Protein AF-A0A8T3V1E4-F1 (afdb_monomer)

Foldseek 3Di:
DDDDPLVQEPAPDSLLLLEEEEEEFECWFAPDDPDHRHRRQVVRQVVSVVCCRHHVHHYLYYQHADADDPVDDGGDHDDPVVSVVSVVVSVVVCCVPRVHDYYDYD

Solvent-accessible surface area (backbone atoms only — not comparable to full-atom values): 5844 Å² total; per-residue (Å²): 132,85,84,78,70,84,71,64,47,67,56,86,50,81,70,33,52,29,28,33,27,29,11,57,25,38,57,46,31,65,61,61,99,85,45,60,40,34,47,47,29,50,50,19,36,50,54,26,47,52,53,16,52,55,43,36,28,38,64,71,53,66,47,71,68,28,65,66,59,91,94,55,88,54,58,73,59,47,56,66,67,58,37,51,50,53,52,52,53,50,51,51,48,43,33,74,76,60,58,39,82,46,74,47,81,60

Secondary structure (DSSP, 8-state):
-----TT-S--S-GGGGGEEEEEE--SSB--GGGS-TTHHHHHHHHHHHHHHHHH-PEEEEEE------TT--SB----HHHHHHHHHHHHHHHHHHH--SEEEE-

Mean predicted aligned error: 4.63 Å

Sequence (106 aa):
MAELRYRAGNVKDPGVHKIGIIALGSHLENHGPALPIDTDAKIGAHIAFQASLETGAKFLGIIFPAYELDEIDHGVHVSLDELKENVINTLNSAKKYLNIEKVVIV

pLDDT: mean 91.91, std 10.44, range [52.38, 98.56]

Nearest PDB structures (foldseek):
  4xwo-assembly2_H  TM=3.822E-01  e=6.259E+00  Saccharomyces cerevisiae S288C
  4xtr-assembly1_A  TM=3.625E-01  e=6.259E+00  Saccharomyces cerevisiae S288C
  4xwo-assembly1_A  TM=3.260E-01  e=5.860E+00  Saccharomyces cerevisiae S288C
  4xwo-assembly2_G  TM=3.250E-01  e=7.625E+00  Saccharomyces cerevisiae S288C

Structure (mmCIF, N/CA/C/O backbone):
data_AF-A0A8T3V1E4-F1
#
_entry.id   AF-A0A8T3V1E4-F1
#
loop_
_atom_site.group_PDB
_atom_site.id
_atom_site.type_symbol
_atom_site.label_atom_id
_atom_site.label_alt_id
_atom_site.label_comp_id
_atom_site.label_asym_id
_atom_site.label_entity_id
_atom_site.label_seq_id
_atom_site.pdbx_PDB_ins_code
_atom_site.Cartn_x
_atom_site.Cartn_y
_atom_site.Cartn_z
_atom_site.occupancy
_atom_site.B_iso_or_equiv
_atom_site.auth_seq_id
_atom_site.auth_comp_id
_atom_site.auth_asym_id
_atom_site.auth_atom_id
_atom_site.pdbx_PDB_model_num
ATOM 1 N N . MET A 1 1 ? -19.070 18.899 17.220 1.00 52.38 1 MET A N 1
ATOM 2 C CA . MET A 1 1 ? -18.281 17.838 16.553 1.00 52.38 1 MET A CA 1
ATOM 3 C C . MET A 1 1 ? -19.195 17.119 15.581 1.00 52.38 1 MET A C 1
ATOM 5 O O . MET A 1 1 ? -20.336 16.876 15.950 1.00 52.38 1 MET A O 1
ATOM 9 N N . ALA A 1 2 ? -18.742 16.835 14.359 1.00 54.28 2 ALA A N 1
ATOM 10 C CA . ALA A 1 2 ? -19.518 16.023 13.424 1.00 54.28 2 ALA A CA 1
ATOM 11 C C . ALA A 1 2 ? -19.542 14.563 13.907 1.00 54.28 2 ALA A C 1
ATOM 13 O O . ALA A 1 2 ? -18.502 14.026 14.289 1.00 54.28 2 ALA A O 1
ATOM 14 N N . GLU A 1 3 ? -20.716 13.936 13.910 1.00 63.19 3 GLU A N 1
ATOM 15 C CA . GLU A 1 3 ? -20.854 12.509 14.196 1.00 63.19 3 GLU A CA 1
ATOM 16 C C . GLU A 1 3 ? -20.381 11.718 12.970 1.00 63.19 3 GLU A C 1
ATOM 18 O O . GLU A 1 3 ? -20.968 11.797 11.887 1.00 63.19 3 GLU A O 1
ATOM 23 N N . LEU A 1 4 ? -19.265 11.003 13.112 1.00 63.72 4 LEU A N 1
ATOM 24 C CA . LEU A 1 4 ? -18.716 10.197 12.029 1.00 63.72 4 LEU A CA 1
ATOM 25 C C . LEU A 1 4 ? -19.630 8.992 11.783 1.00 63.72 4 LEU A C 1
ATOM 27 O O . LEU A 1 4 ? -19.950 8.231 12.696 1.00 63.72 4 LEU A O 1
ATOM 31 N N . ARG A 1 5 ? -20.038 8.791 10.526 1.00 62.84 5 ARG A N 1
ATOM 32 C CA . ARG A 1 5 ? -20.848 7.638 10.115 1.00 62.84 5 ARG A CA 1
ATOM 33 C C . ARG A 1 5 ? -19.978 6.387 10.010 1.00 62.84 5 ARG A C 1
ATOM 35 O O . ARG A 1 5 ? -19.726 5.897 8.917 1.00 62.84 5 ARG A O 1
ATOM 42 N N . TYR A 1 6 ? -19.563 5.837 11.149 1.00 62.81 6 TYR A N 1
ATOM 43 C CA . TYR A 1 6 ? -18.794 4.584 11.209 1.00 62.81 6 TYR A CA 1
ATOM 44 C C . TYR A 1 6 ? -19.516 3.394 10.551 1.00 62.81 6 TYR A C 1
ATOM 46 O O . TYR A 1 6 ? -18.889 2.414 10.181 1.00 62.81 6 TYR A O 1
ATOM 54 N N . ARG A 1 7 ? -20.838 3.489 10.362 1.00 63.81 7 ARG A N 1
ATOM 55 C CA . ARG A 1 7 ? -21.663 2.469 9.698 1.00 63.81 7 ARG A CA 1
ATOM 56 C C . ARG A 1 7 ? -21.845 2.688 8.192 1.00 63.81 7 ARG A C 1
ATOM 58 O O . ARG A 1 7 ? -22.689 2.035 7.590 1.00 63.81 7 ARG A O 1
ATOM 65 N N . ALA A 1 8 ? -21.142 3.642 7.582 1.00 62.78 8 ALA A N 1
ATOM 66 C CA . ALA A 1 8 ? -21.142 3.769 6.129 1.00 62.78 8 ALA A CA 1
ATOM 67 C C . ALA A 1 8 ? -20.337 2.598 5.533 1.00 62.78 8 ALA A C 1
ATOM 69 O O . ALA A 1 8 ? -19.132 2.514 5.747 1.00 62.78 8 ALA A O 1
ATOM 70 N N . GLY A 1 9 ? -21.018 1.683 4.839 1.00 61.59 9 GLY A N 1
ATOM 71 C CA . GLY A 1 9 ? -20.447 0.438 4.309 1.00 61.59 9 GLY A CA 1
ATOM 72 C C . GLY A 1 9 ? -21.156 -0.805 4.857 1.00 61.59 9 GLY A C 1
ATOM 73 O O . GLY A 1 9 ? -21.898 -0.727 5.836 1.00 61.59 9 GLY A O 1
ATOM 74 N N . ASN A 1 10 ? -20.945 -1.966 4.234 1.00 72.88 10 ASN A N 1
ATOM 75 C CA . ASN A 1 10 ? -21.538 -3.242 4.662 1.00 72.88 10 ASN A CA 1
ATOM 76 C C . ASN A 1 10 ? -20.762 -3.854 5.849 1.00 72.88 10 ASN A C 1
ATOM 78 O O . ASN A 1 10 ? -20.293 -4.992 5.796 1.00 72.88 10 ASN A O 1
ATOM 82 N N . VAL A 1 11 ? -20.570 -3.062 6.910 1.00 83.06 11 VAL A N 1
ATOM 83 C CA . VAL A 1 11 ? -19.737 -3.418 8.067 1.00 83.06 11 VAL A CA 1
ATOM 84 C C . VAL A 1 11 ? -20.393 -4.552 8.853 1.00 83.06 11 VAL A C 1
ATOM 86 O O . VAL A 1 11 ? -21.364 -4.340 9.579 1.00 83.06 11 VAL A O 1
ATOM 89 N N . LYS A 1 12 ? -19.837 -5.763 8.725 1.00 83.31 12 LYS A N 1
ATOM 90 C CA . LYS A 1 12 ? -20.279 -6.956 9.470 1.00 83.31 12 LYS A CA 1
ATOM 91 C C . LYS A 1 12 ? -19.729 -7.001 10.899 1.00 83.31 12 LYS A C 1
ATOM 93 O O . LYS A 1 12 ? -20.413 -7.484 11.795 1.00 83.31 12 LYS A O 1
ATOM 98 N N . ASP A 1 13 ? -18.514 -6.491 11.105 1.00 87.94 13 ASP A N 1
ATOM 99 C CA . ASP A 1 13 ? -17.817 -6.450 12.396 1.00 87.94 13 ASP A CA 1
ATOM 100 C C . ASP A 1 13 ? -17.153 -5.069 12.585 1.00 87.94 13 ASP A C 1
ATOM 102 O O . ASP A 1 13 ? -16.282 -4.711 11.789 1.00 87.94 13 ASP A O 1
ATOM 106 N N . PRO A 1 14 ? -17.507 -4.288 13.627 1.00 87.69 14 PRO A N 1
ATOM 107 C CA . PRO A 1 14 ? -16.881 -2.992 13.917 1.00 87.69 14 PRO A CA 1
ATOM 108 C C . PRO A 1 14 ? -15.357 -3.046 14.122 1.00 87.69 14 PRO A C 1
ATOM 110 O O . PRO A 1 14 ? -14.673 -2.035 13.942 1.00 87.69 14 PRO A O 1
ATOM 113 N N . GLY A 1 15 ? -14.806 -4.211 14.479 1.00 91.50 15 GLY A N 1
ATOM 114 C CA . GLY A 1 15 ? -13.369 -4.452 14.584 1.00 91.50 15 GLY A CA 1
ATOM 115 C C . GLY A 1 15 ? -12.616 -4.216 13.273 1.00 91.50 15 GLY A C 1
ATOM 116 O O . GLY A 1 15 ? -11.425 -3.904 13.308 1.00 91.50 15 GLY A O 1
ATOM 117 N N . VAL A 1 16 ? -13.305 -4.251 12.125 1.00 92.44 16 VAL A N 1
ATOM 118 C CA . VAL A 1 16 ? -12.729 -3.949 10.805 1.00 92.44 16 VAL A CA 1
ATOM 119 C C . VAL A 1 16 ? -12.110 -2.552 10.738 1.00 92.44 16 VAL A C 1
ATOM 121 O O . VAL A 1 16 ? -11.131 -2.333 10.032 1.00 92.44 16 VAL A O 1
ATOM 124 N N . HIS A 1 17 ? -12.597 -1.602 11.539 1.00 91.56 17 HIS A N 1
ATOM 125 C CA . HIS A 1 17 ? -12.050 -0.249 11.565 1.00 91.56 17 HIS A CA 1
ATOM 126 C C . HIS A 1 17 ? -10.635 -0.169 12.149 1.00 91.56 17 HIS A C 1
ATOM 128 O O . HIS A 1 17 ? -9.996 0.871 11.992 1.00 91.56 17 HIS A O 1
ATOM 134 N N . LYS A 1 18 ? -10.146 -1.228 12.804 1.00 95.56 18 LYS A N 1
ATOM 135 C CA . LYS A 1 18 ? -8.757 -1.365 13.266 1.00 95.56 18 LYS A CA 1
ATOM 136 C C . LYS A 1 18 ? -7.838 -1.954 12.189 1.00 95.56 18 LYS A C 1
ATOM 138 O O . LYS A 1 18 ? -6.646 -2.122 12.435 1.00 95.56 18 LYS A O 1
ATOM 143 N N . ILE A 1 19 ? -8.374 -2.286 11.016 1.00 96.81 19 ILE A N 1
ATOM 144 C CA . ILE A 1 19 ? -7.630 -2.833 9.884 1.00 96.81 19 ILE A CA 1
ATOM 145 C C . ILE A 1 19 ? -7.409 -1.720 8.860 1.00 96.81 19 ILE A C 1
ATOM 147 O O . ILE A 1 19 ? -8.346 -1.008 8.490 1.00 96.81 19 ILE A O 1
ATOM 151 N N . GLY A 1 20 ? -6.166 -1.572 8.411 1.00 97.56 20 GLY A N 1
ATOM 152 C CA . GLY A 1 20 ? -5.811 -0.758 7.254 1.00 97.56 20 GLY A CA 1
ATOM 153 C C . GLY A 1 20 ? -5.576 -1.613 6.009 1.00 97.56 20 GLY A C 1
ATOM 154 O O . GLY A 1 20 ? -5.093 -2.737 6.117 1.00 97.56 20 GLY A O 1
ATOM 155 N N . ILE A 1 21 ? -5.893 -1.078 4.836 1.00 98.25 21 ILE A N 1
ATOM 156 C CA . ILE A 1 21 ? -5.565 -1.665 3.534 1.00 98.25 21 ILE A CA 1
ATOM 157 C C . ILE A 1 21 ? -4.731 -0.643 2.767 1.00 98.25 21 ILE A C 1
ATOM 159 O O . ILE A 1 21 ? -5.148 0.509 2.631 1.00 98.25 21 ILE A O 1
ATOM 163 N N . ILE A 1 22 ? -3.557 -1.050 2.296 1.00 98.56 22 ILE A N 1
ATOM 164 C CA . ILE A 1 22 ? -2.640 -0.209 1.525 1.00 98.56 22 ILE A CA 1
ATOM 165 C C . ILE A 1 22 ? -2.244 -0.932 0.244 1.00 98.56 22 ILE A C 1
ATOM 167 O O . ILE A 1 22 ? -2.025 -2.139 0.275 1.00 98.56 22 ILE A O 1
ATOM 171 N N . ALA A 1 23 ? -2.166 -0.200 -0.861 1.00 98.50 23 ALA A N 1
ATOM 172 C CA . ALA A 1 23 ? -1.693 -0.749 -2.125 1.00 98.50 23 ALA A CA 1
ATOM 173 C C . ALA A 1 23 ? -0.171 -0.616 -2.252 1.00 98.50 23 ALA A C 1
ATOM 175 O O . ALA A 1 23 ? 0.391 0.425 -1.894 1.00 98.50 23 ALA A O 1
ATOM 176 N N . LEU A 1 24 ? 0.471 -1.640 -2.802 1.00 97.88 24 LEU A N 1
ATOM 177 C CA . LEU A 1 24 ? 1.878 -1.657 -3.174 1.00 97.88 24 LEU A CA 1
ATOM 178 C C . LEU A 1 24 ? 2.014 -2.258 -4.577 1.00 97.88 24 LEU A C 1
ATOM 180 O O . LEU A 1 24 ? 1.723 -3.426 -4.794 1.00 97.88 24 LEU A O 1
ATOM 184 N N . GLY A 1 25 ? 2.492 -1.456 -5.522 1.00 95.94 25 GLY A N 1
ATOM 185 C CA . GLY A 1 25 ? 2.749 -1.886 -6.893 1.00 95.94 25 GLY A CA 1
ATOM 186 C C . GLY A 1 25 ? 3.646 -0.882 -7.604 1.00 95.94 25 GLY A C 1
ATOM 187 O O . GLY A 1 25 ? 3.755 0.266 -7.160 1.00 95.94 25 GLY A O 1
ATOM 188 N N . SER A 1 26 ? 4.299 -1.304 -8.687 1.00 96.00 26 SER A N 1
ATOM 189 C CA . SER A 1 26 ? 5.173 -0.416 -9.449 1.00 96.00 26 SER A CA 1
ATOM 190 C C . SER A 1 26 ? 4.380 0.638 -10.228 1.00 96.00 26 SER A C 1
ATOM 192 O O . SER A 1 26 ? 3.314 0.374 -10.792 1.00 96.00 26 SER A O 1
ATOM 194 N N . HIS A 1 27 ? 4.895 1.870 -10.230 1.00 96.56 27 HIS A N 1
ATOM 195 C CA . HIS A 1 27 ? 4.339 2.997 -10.994 1.00 96.56 27 HIS A CA 1
ATOM 196 C C . HIS A 1 27 ? 5.074 3.219 -12.319 1.00 96.56 27 HIS A C 1
ATOM 198 O O . HIS A 1 27 ? 4.597 3.979 -13.160 1.00 96.56 27 HIS A O 1
ATOM 204 N N . LEU A 1 28 ? 6.264 2.631 -12.467 1.00 95.44 28 LEU A N 1
ATOM 205 C CA . LEU A 1 28 ? 7.207 2.912 -13.546 1.00 95.44 28 LEU A CA 1
ATOM 206 C C . LEU A 1 28 ? 7.828 1.612 -14.067 1.00 95.44 28 LEU A C 1
ATOM 208 O O . LEU A 1 28 ? 9.046 1.516 -14.175 1.00 95.44 28 LEU A O 1
ATOM 212 N N . GLU A 1 29 ? 6.999 0.624 -14.386 1.00 93.81 29 GLU A N 1
ATOM 213 C CA . GLU A 1 29 ? 7.418 -0.681 -14.903 1.00 93.81 29 GLU A CA 1
ATOM 214 C C . GLU A 1 29 ? 6.860 -0.907 -16.308 1.00 93.81 29 GLU A C 1
ATOM 216 O O . GLU A 1 29 ? 5.738 -0.540 -16.627 1.00 93.81 29 GLU A O 1
ATOM 221 N N . ASN A 1 30 ? 7.654 -1.487 -17.195 1.00 93.31 30 ASN A N 1
ATOM 222 C CA . ASN A 1 30 ? 7.252 -1.769 -18.558 1.00 93.31 30 ASN A CA 1
ATOM 223 C C . ASN A 1 30 ? 6.463 -3.083 -18.637 1.00 93.31 30 ASN A C 1
ATOM 225 O O . ASN A 1 30 ? 7.036 -4.168 -18.611 1.00 93.31 30 ASN A O 1
ATOM 229 N N . HIS A 1 31 ? 5.155 -2.983 -18.865 1.00 93.94 31 HIS A N 1
ATOM 230 C CA . HIS A 1 31 ? 4.261 -4.131 -19.074 1.00 93.94 31 HIS A CA 1
ATOM 231 C C . HIS A 1 31 ? 4.090 -4.515 -20.557 1.00 93.94 31 HIS A C 1
ATOM 233 O O . HIS A 1 31 ? 3.073 -5.083 -20.971 1.00 93.94 31 HIS A O 1
ATOM 239 N N . GLY A 1 32 ? 5.085 -4.200 -21.387 1.00 92.31 32 GLY A N 1
ATOM 240 C CA . GLY A 1 32 ? 5.084 -4.488 -22.815 1.00 92.31 32 GLY A CA 1
ATOM 241 C C . GLY A 1 32 ? 4.179 -3.548 -23.625 1.00 92.31 32 GLY A C 1
ATOM 242 O O . GLY A 1 32 ? 3.813 -2.464 -23.180 1.00 92.31 32 GLY A O 1
ATOM 243 N N . PRO A 1 33 ? 3.803 -3.927 -24.859 1.00 92.44 33 PRO A N 1
ATOM 244 C CA . PRO A 1 33 ? 3.193 -2.996 -25.813 1.00 92.44 33 PRO A CA 1
ATOM 245 C C . PRO A 1 33 ? 1.723 -2.657 -25.528 1.00 92.44 33 PRO A C 1
ATOM 247 O O . PRO A 1 33 ? 1.163 -1.789 -26.193 1.00 92.44 33 PRO A O 1
ATOM 250 N N . ALA A 1 34 ? 1.071 -3.377 -24.613 1.00 94.62 34 ALA A N 1
ATOM 251 C CA . ALA A 1 34 ? -0.382 -3.340 -24.453 1.00 94.62 34 ALA A CA 1
ATOM 252 C C . ALA A 1 34 ? -0.853 -2.656 -23.164 1.00 94.62 34 ALA A C 1
ATOM 254 O O . ALA A 1 34 ? -2.025 -2.288 -23.075 1.00 94.62 34 ALA A O 1
ATOM 255 N N . LEU A 1 35 ? 0.025 -2.507 -22.169 1.00 96.69 35 LEU A N 1
ATOM 256 C CA . LEU A 1 35 ? -0.348 -2.094 -20.821 1.00 96.69 35 LEU A CA 1
ATOM 257 C C . LEU A 1 35 ? 0.410 -0.822 -20.393 1.00 96.69 35 LEU A C 1
ATOM 259 O O . LEU A 1 35 ? 1.575 -0.659 -20.753 1.00 96.69 35 LEU A O 1
ATOM 263 N N . PRO A 1 36 ? -0.241 0.107 -19.663 1.00 96.00 36 PRO A N 1
ATOM 264 C CA . PRO A 1 36 ? 0.416 1.296 -19.116 1.00 96.00 36 PRO A CA 1
ATOM 265 C C . PRO A 1 36 ? 1.511 0.960 -18.100 1.00 96.00 36 PRO A C 1
ATOM 267 O O . PRO A 1 36 ? 1.430 -0.061 -17.428 1.00 96.00 36 PRO A O 1
ATOM 270 N N . ILE A 1 37 ? 2.464 1.875 -17.909 1.00 95.88 37 ILE A N 1
ATOM 271 C CA . ILE A 1 37 ? 3.624 1.654 -17.026 1.00 95.88 37 ILE A CA 1
ATOM 272 C C . ILE A 1 37 ? 3.308 1.583 -15.522 1.00 95.88 37 ILE A C 1
ATOM 274 O O . ILE A 1 37 ? 4.127 1.181 -14.704 1.00 95.88 37 ILE A O 1
ATOM 278 N N . ASP A 1 38 ? 2.117 2.028 -15.146 1.00 96.62 38 ASP A N 1
ATOM 279 C CA . ASP A 1 38 ? 1.618 2.091 -13.776 1.00 96.62 38 ASP A CA 1
ATOM 280 C C . ASP A 1 38 ? 0.527 1.038 -13.532 1.00 96.62 38 ASP A C 1
ATOM 282 O O . ASP A 1 38 ? -0.346 1.221 -12.679 1.00 96.62 38 ASP A O 1
ATOM 286 N N . THR A 1 39 ? 0.529 -0.045 -14.322 1.00 97.38 39 THR A N 1
ATOM 287 C CA . THR A 1 39 ? -0.488 -1.105 -14.256 1.00 97.38 39 THR A CA 1
ATOM 288 C C . THR A 1 39 ? -0.561 -1.721 -12.863 1.00 97.38 39 THR A C 1
ATOM 290 O O . THR A 1 39 ? -1.653 -1.796 -12.295 1.00 97.38 39 THR A O 1
ATOM 293 N N . ASP A 1 40 ? 0.581 -2.082 -12.284 1.00 96.44 40 ASP A N 1
ATOM 294 C CA . ASP A 1 40 ? 0.675 -2.682 -10.953 1.00 96.44 40 ASP A CA 1
ATOM 295 C C . ASP A 1 40 ? 0.077 -1.773 -9.879 1.00 96.44 40 ASP A C 1
ATOM 297 O O . ASP A 1 40 ? -0.834 -2.170 -9.145 1.00 96.44 40 ASP A O 1
ATOM 301 N N . ALA A 1 41 ? 0.514 -0.512 -9.842 1.00 97.38 41 ALA A N 1
ATOM 302 C CA . ALA A 1 41 ? -0.019 0.477 -8.916 1.00 97.38 41 ALA A CA 1
ATOM 303 C C . ALA A 1 41 ? -1.527 0.708 -9.101 1.00 97.38 41 ALA A C 1
ATOM 305 O O . ALA A 1 41 ? -2.263 0.800 -8.115 1.00 97.38 41 ALA A O 1
ATOM 306 N N . LYS A 1 42 ? -2.020 0.779 -10.345 1.00 97.69 42 LYS A N 1
ATOM 307 C CA . LYS A 1 42 ? -3.449 0.981 -10.644 1.00 97.69 42 LYS A CA 1
ATOM 308 C C . LYS A 1 42 ? -4.308 -0.184 -10.178 1.00 97.69 42 LYS A C 1
ATOM 310 O O . LYS A 1 42 ? -5.353 0.044 -9.563 1.00 97.69 42 LYS A O 1
ATOM 315 N N . ILE A 1 43 ? -3.892 -1.414 -10.473 1.00 98.12 43 ILE A N 1
ATOM 316 C CA . ILE A 1 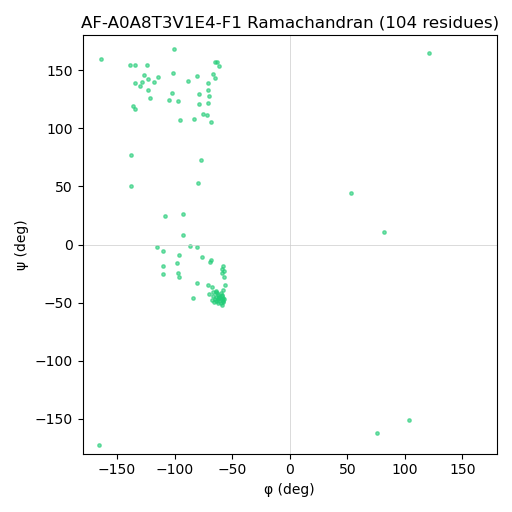43 ? -4.630 -2.618 -10.088 1.00 98.12 43 ILE A CA 1
ATOM 317 C C . ILE A 1 43 ? -4.630 -2.753 -8.563 1.00 98.12 43 ILE A C 1
ATOM 319 O O . ILE A 1 43 ? -5.707 -2.880 -7.973 1.00 98.12 43 ILE A O 1
ATOM 323 N N . GLY A 1 44 ? -3.461 -2.635 -7.923 1.00 98.00 44 GLY A N 1
ATOM 324 C CA . GLY A 1 44 ? -3.335 -2.691 -6.465 1.00 98.00 44 GLY A CA 1
ATOM 325 C C . GLY A 1 44 ? -4.193 -1.629 -5.775 1.00 98.00 44 GLY A C 1
ATOM 326 O O . GLY A 1 44 ? -4.979 -1.939 -4.878 1.00 98.00 44 GLY A O 1
ATOM 327 N N . ALA A 1 45 ? -4.140 -0.380 -6.251 1.00 98.25 45 ALA A N 1
ATOM 328 C CA . ALA A 1 45 ? -4.946 0.718 -5.720 1.00 98.25 45 ALA A CA 1
ATOM 329 C C . ALA A 1 45 ? -6.450 0.482 -5.880 1.00 98.25 45 ALA A C 1
ATOM 331 O O . ALA A 1 45 ? -7.216 0.733 -4.946 1.00 98.25 45 ALA A O 1
ATOM 332 N N . HIS A 1 46 ? -6.883 -0.007 -7.045 1.00 98.38 46 HIS A N 1
ATOM 333 C CA . HIS A 1 46 ? -8.290 -0.293 -7.298 1.00 98.38 46 HIS A CA 1
ATOM 334 C C . HIS A 1 46 ? -8.814 -1.376 -6.350 1.00 98.38 46 HIS A C 1
ATOM 336 O O . HIS A 1 46 ? -9.823 -1.156 -5.677 1.00 98.38 46 HIS A O 1
ATOM 342 N N . ILE A 1 47 ? -8.110 -2.508 -6.250 1.00 98.38 47 ILE A N 1
ATOM 343 C CA . ILE A 1 47 ? -8.501 -3.627 -5.384 1.00 98.38 47 ILE A CA 1
ATOM 344 C C . ILE A 1 47 ? -8.503 -3.189 -3.917 1.00 98.38 47 ILE A C 1
ATOM 346 O O . ILE A 1 47 ? -9.488 -3.416 -3.214 1.00 98.38 47 ILE A O 1
ATOM 350 N N . ALA A 1 48 ? -7.449 -2.506 -3.461 1.00 98.19 48 ALA A N 1
ATOM 351 C CA . ALA A 1 48 ? -7.352 -2.011 -2.092 1.00 98.19 48 ALA A CA 1
ATOM 352 C C . ALA A 1 48 ? -8.503 -1.056 -1.742 1.00 98.19 48 ALA A C 1
ATOM 354 O O . ALA A 1 48 ? -9.108 -1.162 -0.670 1.00 98.19 48 ALA A O 1
ATOM 355 N N . PHE A 1 49 ? -8.842 -0.145 -2.657 1.00 97.00 49 PHE A N 1
ATOM 35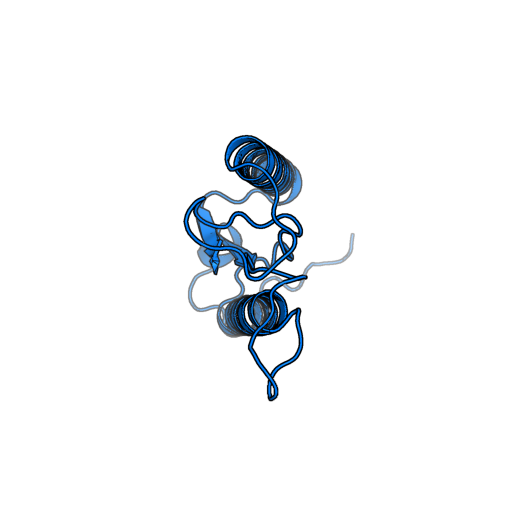6 C CA . PHE A 1 49 ? -9.935 0.794 -2.455 1.00 97.00 49 PHE A CA 1
ATOM 357 C C . PHE A 1 49 ? -11.298 0.092 -2.432 1.00 97.00 49 PHE A C 1
ATOM 359 O O . PHE A 1 49 ? -12.066 0.312 -1.494 1.00 97.00 49 PHE A O 1
ATOM 366 N N . GLN A 1 50 ? -11.595 -0.796 -3.387 1.00 96.31 50 GLN A N 1
ATOM 367 C CA . GLN A 1 50 ? -12.859 -1.546 -3.386 1.00 96.31 50 GLN A CA 1
ATOM 368 C C . GLN A 1 50 ? -13.002 -2.420 -2.134 1.00 96.31 50 GLN A C 1
ATOM 370 O O . GLN A 1 50 ? -14.027 -2.351 -1.456 1.00 96.31 50 GLN A O 1
ATOM 375 N N . ALA A 1 51 ? -11.949 -3.142 -1.744 1.00 94.50 51 ALA A N 1
ATOM 376 C CA . ALA A 1 51 ? -11.951 -3.939 -0.521 1.00 94.50 51 ALA A CA 1
ATOM 377 C C . ALA A 1 51 ? -12.232 -3.078 0.721 1.00 94.50 51 ALA A C 1
ATOM 379 O O . ALA A 1 51 ? -12.981 -3.488 1.611 1.00 94.50 51 ALA A O 1
ATOM 380 N N . SER A 1 52 ? -11.686 -1.859 0.781 1.00 93.94 52 SER A N 1
ATOM 381 C CA . SER A 1 52 ? -11.953 -0.931 1.886 1.00 93.94 52 SER A CA 1
ATOM 382 C C . SER A 1 52 ? -13.424 -0.500 1.951 1.00 93.94 52 SER A C 1
ATOM 384 O O . SER A 1 52 ? -14.004 -0.465 3.036 1.00 93.94 52 SER A O 1
ATOM 386 N N . LEU A 1 53 ? -14.056 -0.251 0.798 1.00 91.31 53 LEU A N 1
ATOM 387 C CA . LEU A 1 53 ? -15.459 0.156 0.702 1.00 91.31 53 LEU A CA 1
ATOM 388 C C . LEU A 1 53 ? -16.415 -0.980 1.075 1.00 91.31 53 LEU A C 1
ATOM 390 O O . LEU A 1 53 ? -17.389 -0.763 1.797 1.00 91.31 53 LEU A O 1
ATOM 394 N N . GLU A 1 54 ? -16.133 -2.192 0.602 1.00 90.81 54 GLU A N 1
ATOM 395 C CA . GLU A 1 54 ? -16.972 -3.362 0.859 1.00 90.81 54 GLU A CA 1
ATOM 396 C C . GLU A 1 54 ? -16.896 -3.832 2.314 1.00 90.81 54 GLU A C 1
ATOM 398 O O . GLU A 1 54 ? -17.898 -4.288 2.871 1.00 90.81 54 GLU A O 1
ATOM 403 N N . THR A 1 55 ? -15.724 -3.709 2.944 1.00 90.44 55 THR A N 1
ATOM 404 C CA . THR A 1 55 ? -15.488 -4.215 4.305 1.00 90.44 55 THR A CA 1
ATOM 405 C C . THR A 1 55 ? -15.648 -3.155 5.393 1.00 90.44 55 THR A C 1
ATOM 407 O O . THR A 1 55 ? -15.984 -3.496 6.525 1.00 90.44 55 THR A O 1
ATOM 410 N N . GLY A 1 56 ? -15.410 -1.878 5.081 1.00 90.25 56 GLY A N 1
ATOM 411 C CA . GLY A 1 56 ? -15.280 -0.792 6.058 1.00 90.25 56 GLY A CA 1
ATOM 412 C C . GLY A 1 56 ? -13.895 -0.684 6.712 1.00 90.25 56 GLY A C 1
ATOM 413 O O . GLY A 1 56 ? -13.733 0.053 7.696 1.00 90.25 56 GLY A O 1
ATOM 414 N N . ALA A 1 57 ? -12.897 -1.413 6.197 1.00 94.00 57 ALA A N 1
ATOM 415 C CA . ALA A 1 57 ? -11.495 -1.227 6.564 1.00 94.00 57 ALA A CA 1
ATOM 416 C C . ALA A 1 57 ? -10.990 0.153 6.112 1.00 94.00 57 ALA A C 1
ATOM 418 O O . ALA A 1 57 ? -11.531 0.768 5.193 1.00 94.00 57 ALA A O 1
ATOM 419 N N . LYS A 1 58 ? -9.939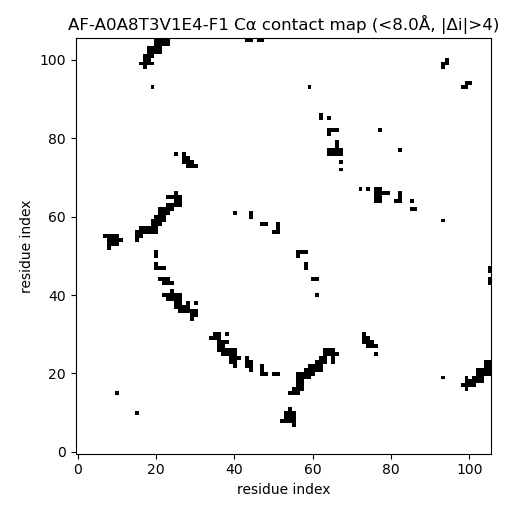 0.670 6.754 1.00 94.12 58 LYS A N 1
ATOM 420 C CA . LYS A 1 58 ? -9.392 1.986 6.401 1.00 94.12 58 LYS A CA 1
ATOM 421 C C . LYS A 1 58 ? -8.520 1.879 5.158 1.00 94.12 58 LYS A C 1
ATOM 423 O O . LYS A 1 58 ? -7.506 1.191 5.192 1.00 94.12 58 LYS A O 1
ATOM 428 N N . PHE A 1 59 ? -8.857 2.607 4.100 1.00 96.44 59 PHE A N 1
ATOM 429 C CA . PHE A 1 59 ? -7.930 2.795 2.989 1.00 96.44 59 PHE A CA 1
ATOM 430 C C . PHE A 1 59 ? -6.779 3.707 3.428 1.00 96.44 59 PHE A C 1
ATOM 432 O O . PHE A 1 59 ? -7.013 4.828 3.881 1.00 96.44 59 PHE A O 1
ATOM 439 N N . LEU A 1 60 ? -5.549 3.208 3.335 1.00 97.88 60 LEU A N 1
ATOM 440 C CA . LEU A 1 60 ? -4.343 3.922 3.759 1.00 97.88 60 LEU A CA 1
ATOM 441 C C . LEU A 1 60 ? -3.634 4.638 2.603 1.00 97.88 60 LEU A C 1
ATOM 443 O O . LEU A 1 60 ? -2.719 5.417 2.854 1.00 97.88 60 LEU A O 1
ATOM 447 N N . GLY A 1 61 ? -4.054 4.397 1.358 1.00 97.19 61 GLY A N 1
ATOM 448 C CA . GLY A 1 61 ? -3.431 4.956 0.163 1.00 97.19 61 GLY A CA 1
ATOM 449 C C . GLY A 1 61 ? -2.573 3.941 -0.588 1.00 97.19 61 GLY A C 1
ATOM 450 O O . GLY A 1 61 ? -2.856 2.742 -0.585 1.00 97.19 61 GLY A O 1
ATOM 451 N N . ILE A 1 62 ? -1.547 4.453 -1.263 1.00 98.06 62 ILE A N 1
ATOM 452 C CA . ILE A 1 62 ? -0.676 3.712 -2.176 1.00 98.06 62 ILE A CA 1
ATOM 453 C C . ILE A 1 62 ? 0.771 4.021 -1.788 1.00 98.06 62 ILE A C 1
ATOM 455 O O . ILE A 1 62 ? 1.103 5.180 -1.534 1.00 98.06 62 ILE A O 1
ATOM 459 N N . ILE A 1 63 ? 1.623 3.000 -1.746 1.00 98.19 63 ILE A N 1
ATOM 460 C CA . ILE A 1 63 ? 3.073 3.167 -1.649 1.00 98.19 63 ILE A CA 1
ATOM 461 C C . ILE A 1 63 ? 3.615 3.513 -3.042 1.00 98.19 63 ILE A C 1
ATOM 463 O O . ILE A 1 63 ? 3.285 2.857 -4.028 1.00 98.19 63 ILE A O 1
ATOM 467 N N . PHE A 1 64 ? 4.413 4.576 -3.127 1.00 96.19 64 PHE A N 1
ATOM 468 C CA . PHE A 1 64 ? 5.014 5.033 -4.383 1.00 96.1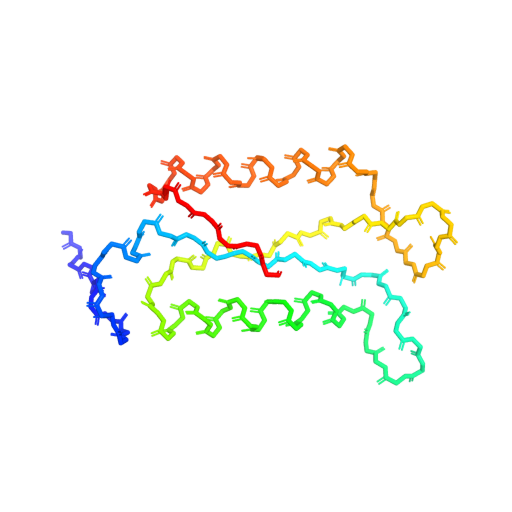9 64 PHE A CA 1
ATOM 469 C C . PHE A 1 64 ? 6.310 4.314 -4.774 1.00 96.19 64 PHE A C 1
ATOM 471 O O . PHE A 1 64 ? 6.428 3.962 -5.945 1.00 96.19 64 PHE A O 1
ATOM 478 N N . PRO A 1 65 ? 7.291 4.104 -3.870 1.00 96.56 65 PRO A N 1
ATOM 479 C CA . PRO A 1 65 ? 8.466 3.325 -4.237 1.00 96.56 65 PRO A CA 1
ATOM 480 C C . PRO A 1 65 ? 8.096 1.862 -4.486 1.00 96.56 65 PRO A C 1
ATOM 482 O O . PRO A 1 65 ? 7.241 1.303 -3.802 1.00 96.56 65 PRO A O 1
ATOM 485 N N . ALA A 1 66 ? 8.800 1.234 -5.419 1.00 95.62 66 ALA A N 1
ATOM 486 C CA . ALA A 1 66 ? 8.732 -0.195 -5.682 1.00 95.62 66 ALA A CA 1
ATOM 487 C C . ALA A 1 66 ? 10.151 -0.760 -5.822 1.00 95.62 66 ALA A C 1
ATOM 489 O O . ALA A 1 66 ? 11.084 -0.028 -6.153 1.00 95.62 66 ALA A O 1
ATOM 490 N N . TYR A 1 67 ? 10.299 -2.051 -5.534 1.00 94.75 67 TYR A N 1
ATOM 491 C CA . TYR A 1 67 ? 11.547 -2.800 -5.664 1.00 94.75 67 TYR A CA 1
ATOM 492 C C . TYR A 1 67 ? 11.373 -3.859 -6.751 1.00 94.75 67 TYR A C 1
ATOM 494 O O . TYR A 1 67 ? 10.307 -4.464 -6.852 1.00 94.75 67 TYR A O 1
ATOM 502 N N . GLU A 1 68 ? 12.435 -4.100 -7.505 1.00 91.44 68 GLU A N 1
ATOM 503 C CA . GLU A 1 68 ? 12.544 -5.164 -8.497 1.00 91.44 68 GLU A CA 1
ATOM 504 C C . GLU A 1 68 ? 13.810 -5.968 -8.189 1.00 91.44 68 GLU A C 1
ATOM 506 O O . GLU A 1 68 ? 14.784 -5.422 -7.672 1.00 91.44 68 GLU A O 1
ATOM 511 N N . LEU A 1 69 ? 13.762 -7.279 -8.436 1.00 89.94 69 LEU A N 1
ATOM 512 C CA . LEU A 1 69 ? 14.909 -8.160 -8.219 1.00 89.94 69 LEU A CA 1
ATOM 513 C C . LEU A 1 69 ? 16.048 -7.785 -9.168 1.00 89.94 69 LEU A C 1
ATOM 515 O O . LEU A 1 69 ? 15.795 -7.471 -10.324 1.00 89.94 69 LEU A O 1
ATOM 519 N N . ASP A 1 70 ? 17.290 -7.884 -8.700 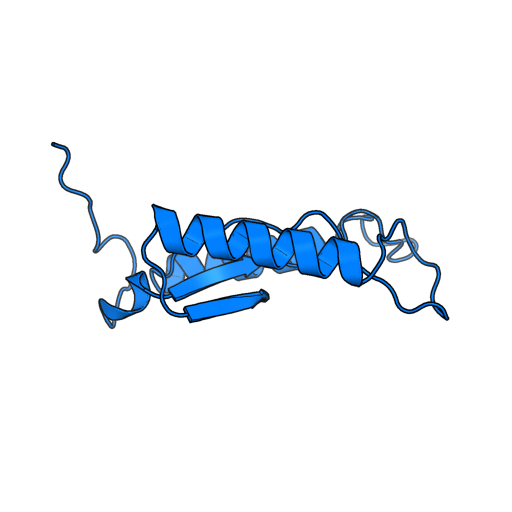1.00 85.50 70 ASP A N 1
ATOM 520 C CA . ASP A 1 70 ? 18.475 -7.405 -9.424 1.00 85.50 70 ASP A CA 1
ATOM 521 C C . ASP A 1 70 ? 18.665 -8.062 -10.810 1.00 85.50 70 ASP A C 1
ATOM 523 O O . ASP A 1 70 ? 19.310 -7.495 -11.691 1.00 85.50 70 ASP A O 1
ATOM 527 N N . GLU A 1 71 ? 18.125 -9.265 -11.023 1.00 88.94 71 GLU A N 1
ATOM 528 C CA . GLU A 1 71 ? 18.170 -9.978 -12.306 1.00 88.94 71 GLU A CA 1
ATOM 529 C C . GLU A 1 71 ? 17.119 -9.502 -13.323 1.00 88.94 71 GLU A C 1
ATOM 531 O O . GLU A 1 71 ? 17.053 -10.024 -14.440 1.00 88.94 71 GLU A O 1
ATOM 536 N N . ILE A 1 72 ? 16.278 -8.551 -12.929 1.00 85.50 72 ILE A N 1
ATOM 537 C CA . ILE A 1 72 ? 15.130 -8.061 -13.672 1.00 85.50 72 ILE A CA 1
ATOM 538 C C . ILE A 1 72 ? 15.287 -6.539 -13.850 1.00 85.50 72 ILE A C 1
ATOM 540 O O . ILE A 1 72 ? 15.621 -5.828 -12.911 1.00 85.50 72 ILE A O 1
ATOM 544 N N . ASP A 1 73 ? 15.080 -6.048 -15.073 1.00 82.38 73 ASP A N 1
ATOM 545 C CA . ASP A 1 73 ? 15.211 -4.626 -15.417 1.00 82.38 73 ASP A CA 1
ATOM 546 C C . ASP A 1 73 ? 14.062 -4.222 -16.346 1.00 82.38 73 ASP A C 1
ATOM 548 O O . ASP A 1 73 ? 14.205 -4.160 -17.573 1.00 82.38 73 ASP A O 1
ATOM 552 N N . HIS A 1 74 ? 12.875 -4.036 -15.766 1.00 87.62 74 HIS A N 1
ATOM 553 C CA . HIS A 1 74 ? 11.695 -3.590 -16.507 1.00 87.62 74 HIS A CA 1
ATOM 554 C C . HIS A 1 74 ? 11.273 -2.171 -16.143 1.00 87.62 74 HIS A C 1
ATOM 556 O O . HIS A 1 74 ? 10.366 -1.638 -16.785 1.00 87.62 74 HIS A O 1
ATOM 562 N N . GLY A 1 75 ? 11.899 -1.524 -15.160 1.00 89.25 75 GLY A N 1
ATOM 563 C CA . GLY A 1 75 ? 11.390 -0.253 -14.667 1.00 89.25 75 GLY A CA 1
ATOM 564 C C . GLY A 1 75 ? 12.329 0.568 -13.801 1.00 89.25 75 GLY A C 1
ATOM 565 O O . GLY A 1 75 ? 13.507 0.278 -13.630 1.00 89.25 75 GLY A O 1
ATOM 566 N N . VAL A 1 76 ? 11.773 1.645 -13.249 1.00 92.50 76 VAL A N 1
ATOM 567 C CA . VAL A 1 76 ? 12.463 2.511 -12.292 1.00 92.50 76 VAL A CA 1
ATOM 568 C C . VAL A 1 76 ? 12.100 2.066 -10.882 1.00 92.50 76 VAL A C 1
ATOM 570 O O . VAL A 1 76 ? 10.994 2.321 -10.403 1.00 92.50 76 VAL A O 1
ATOM 573 N N . HIS A 1 77 ? 13.066 1.445 -10.213 1.00 93.81 77 HIS A N 1
ATOM 574 C CA . HIS A 1 77 ? 12.901 0.860 -8.888 1.00 93.81 77 HIS A CA 1
ATOM 575 C C . HIS A 1 77 ? 13.917 1.431 -7.892 1.00 93.81 77 HIS A C 1
ATOM 577 O O . HIS A 1 77 ? 14.985 1.920 -8.265 1.00 93.81 77 HIS A O 1
ATOM 583 N N . VAL A 1 78 ? 13.559 1.399 -6.609 1.00 95.06 78 VAL A N 1
ATOM 584 C CA . VAL A 1 78 ? 14.437 1.799 -5.501 1.00 95.06 78 VAL A CA 1
ATOM 585 C C . VAL A 1 78 ? 15.037 0.569 -4.836 1.00 95.06 78 VAL A C 1
ATOM 587 O O . VAL A 1 78 ? 14.577 -0.547 -5.055 1.00 95.06 78 VAL A O 1
ATOM 590 N N . SER A 1 79 ? 16.034 0.760 -3.973 1.00 95.88 79 SER A N 1
ATOM 591 C CA . SER A 1 79 ? 16.563 -0.345 -3.166 1.00 95.88 79 SER A CA 1
ATOM 592 C C . SER A 1 79 ? 15.496 -0.941 -2.237 1.00 95.88 79 SER A C 1
ATOM 594 O O . SER A 1 79 ? 14.587 -0.246 -1.771 1.00 95.88 79 SER A O 1
ATOM 596 N N . LEU A 1 80 ? 15.649 -2.221 -1.885 1.00 96.00 80 LEU A N 1
ATOM 597 C CA . LEU A 1 80 ? 14.770 -2.877 -0.913 1.00 96.00 80 LEU A CA 1
ATOM 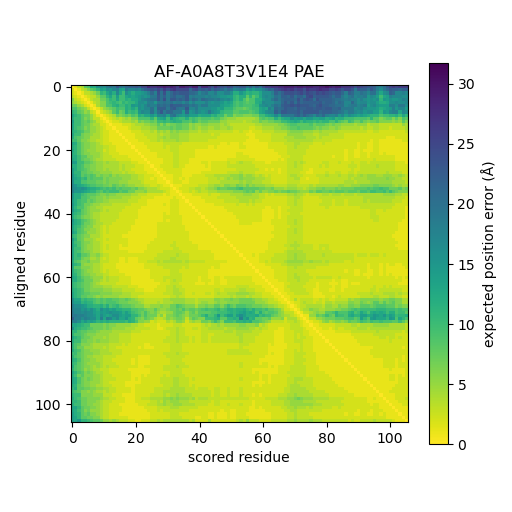598 C C . LEU A 1 80 ? 14.745 -2.142 0.438 1.00 96.00 80 LEU A C 1
ATOM 600 O O . LEU A 1 80 ? 13.705 -2.083 1.096 1.00 96.00 80 LEU A O 1
ATOM 604 N N . ASP A 1 81 ? 15.873 -1.560 0.851 1.00 97.50 81 ASP A N 1
ATOM 605 C CA . ASP A 1 81 ? 15.963 -0.791 2.092 1.00 97.50 81 ASP A CA 1
ATOM 606 C C . ASP A 1 81 ? 15.141 0.499 2.043 1.00 97.50 81 ASP A C 1
ATOM 608 O O . ASP A 1 81 ? 14.438 0.802 3.009 1.00 97.50 81 ASP A O 1
ATOM 612 N N . GLU A 1 82 ? 15.161 1.208 0.915 1.00 97.81 82 GLU A N 1
ATOM 613 C CA . GLU A 1 82 ? 14.368 2.423 0.713 1.00 97.81 82 GLU A CA 1
ATOM 614 C C . GLU A 1 82 ? 12.863 2.119 0.683 1.00 97.81 82 GLU A C 1
ATOM 616 O O . GLU A 1 82 ? 12.078 2.785 1.366 1.00 97.81 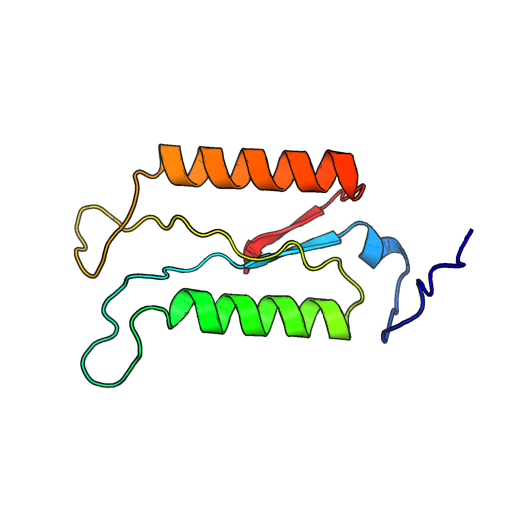82 GLU A O 1
ATOM 621 N N . LEU A 1 83 ? 12.452 1.059 -0.027 1.00 97.69 83 LEU A N 1
ATOM 622 C CA . LEU A 1 83 ? 11.066 0.582 -0.005 1.00 97.69 83 LEU A CA 1
ATOM 623 C C . LEU A 1 83 ? 10.628 0.236 1.425 1.00 97.69 83 LEU A C 1
ATOM 625 O O . LEU A 1 83 ? 9.582 0.689 1.897 1.00 97.69 83 LEU A O 1
ATOM 629 N N . LYS A 1 84 ? 11.444 -0.547 2.137 1.00 98.00 84 LYS A N 1
ATOM 630 C CA . LYS A 1 84 ? 11.179 -0.966 3.518 1.00 98.00 84 LYS A CA 1
ATOM 631 C C . LYS A 1 84 ? 11.012 0.237 4.444 1.00 98.00 84 LYS A C 1
ATOM 633 O O . LYS A 1 84 ? 10.068 0.266 5.234 1.00 98.00 84 LYS A O 1
ATOM 638 N N . GLU A 1 85 ? 11.896 1.228 4.353 1.00 98.38 85 GLU A N 1
ATOM 639 C CA . GLU A 1 85 ? 11.810 2.449 5.155 1.00 98.38 85 GLU A CA 1
ATOM 640 C C . GLU A 1 85 ? 10.515 3.220 4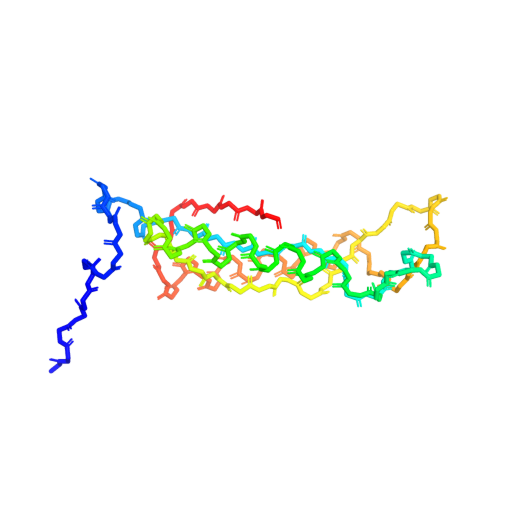.867 1.00 98.38 85 GLU A C 1
ATOM 642 O O . GLU A 1 85 ? 9.801 3.607 5.800 1.00 98.38 85 GLU A O 1
ATOM 647 N N . ASN A 1 86 ? 10.159 3.387 3.591 1.00 98.19 86 ASN A N 1
ATOM 648 C CA . ASN A 1 86 ? 8.937 4.081 3.197 1.00 98.19 86 ASN A CA 1
ATOM 649 C C . ASN A 1 86 ? 7.674 3.382 3.728 1.00 98.19 86 ASN A C 1
ATOM 651 O O . ASN A 1 86 ? 6.799 4.034 4.311 1.00 98.19 86 ASN A O 1
ATOM 655 N N . VAL A 1 87 ? 7.606 2.052 3.598 1.00 98.19 87 VAL A N 1
ATOM 656 C CA . VAL A 1 87 ? 6.500 1.241 4.125 1.00 98.19 87 VAL A CA 1
ATOM 657 C C . VAL A 1 87 ? 6.403 1.405 5.640 1.00 98.19 87 VAL A C 1
ATOM 659 O O . VAL A 1 87 ? 5.336 1.742 6.153 1.00 98.19 87 VAL A O 1
ATOM 662 N N . ILE A 1 88 ? 7.507 1.242 6.375 1.00 98.38 88 ILE A N 1
ATOM 663 C CA . ILE A 1 88 ? 7.521 1.370 7.840 1.00 98.38 88 ILE A CA 1
ATOM 664 C C . ILE A 1 88 ? 7.040 2.760 8.278 1.00 98.38 88 ILE A C 1
ATOM 666 O O . ILE A 1 88 ? 6.183 2.866 9.159 1.00 98.38 88 ILE A O 1
ATOM 670 N N . ASN A 1 89 ? 7.542 3.827 7.656 1.00 98.25 89 ASN A N 1
ATOM 671 C CA . ASN A 1 89 ? 7.167 5.203 7.988 1.00 98.25 89 ASN A CA 1
ATOM 672 C C . ASN A 1 89 ? 5.682 5.485 7.710 1.00 98.25 89 ASN A C 1
ATOM 674 O O . ASN A 1 89 ? 4.994 6.104 8.535 1.00 98.25 89 ASN A O 1
ATOM 678 N N . THR A 1 90 ? 5.164 4.972 6.592 1.00 98.19 90 THR A N 1
ATOM 679 C CA . THR A 1 90 ? 3.746 5.071 6.231 1.00 98.19 90 THR A CA 1
ATOM 680 C C . THR A 1 90 ? 2.865 4.328 7.237 1.00 98.19 90 THR A C 1
ATOM 682 O O . THR A 1 90 ? 1.913 4.903 7.773 1.00 98.19 90 THR A O 1
ATOM 685 N N . LEU A 1 91 ? 3.208 3.083 7.584 1.00 97.81 91 LEU A N 1
ATOM 686 C CA . LEU A 1 91 ? 2.438 2.282 8.540 1.00 97.81 91 LEU A CA 1
ATOM 687 C C . LEU A 1 91 ? 2.506 2.838 9.968 1.00 97.81 91 LEU A C 1
ATOM 689 O O . LEU A 1 91 ? 1.498 2.829 10.674 1.00 97.81 91 LEU A O 1
ATOM 693 N N . ASN A 1 92 ? 3.649 3.382 10.392 1.00 98.19 92 ASN A N 1
ATOM 694 C CA . ASN A 1 92 ? 3.785 4.056 11.686 1.00 98.19 92 ASN A CA 1
ATOM 695 C C . ASN A 1 92 ? 2.902 5.304 11.770 1.00 98.19 92 ASN A C 1
ATOM 697 O O . ASN A 1 92 ? 2.235 5.526 12.785 1.00 98.19 92 ASN A O 1
ATOM 701 N N . SER A 1 93 ? 2.849 6.090 10.693 1.00 97.88 93 SER A N 1
ATOM 702 C CA . SER A 1 93 ? 1.949 7.240 10.594 1.00 97.88 93 SER A CA 1
ATOM 703 C C . SER A 1 93 ? 0.488 6.794 10.663 1.00 97.88 93 SER A C 1
ATOM 705 O O . SER A 1 93 ? -0.273 7.301 11.488 1.00 97.88 93 SER A O 1
ATOM 707 N N . ALA A 1 94 ? 0.103 5.781 9.884 1.00 97.56 94 ALA A N 1
ATOM 708 C CA . ALA A 1 94 ? -1.247 5.229 9.916 1.00 97.56 94 ALA A CA 1
ATOM 709 C C . ALA A 1 94 ? -1.623 4.694 11.310 1.00 97.56 94 ALA A C 1
ATOM 711 O O . ALA A 1 94 ? -2.696 5.008 11.823 1.00 97.56 94 ALA A O 1
ATOM 712 N N . LYS A 1 95 ? -0.730 3.960 11.981 1.00 97.38 95 LYS A N 1
ATOM 713 C CA . LYS A 1 95 ? -0.938 3.483 13.356 1.00 97.38 95 LYS A CA 1
ATOM 714 C C . LYS A 1 95 ? -1.155 4.637 14.332 1.00 97.38 95 LYS A C 1
ATOM 716 O O . LYS A 1 95 ? -2.116 4.610 15.096 1.00 97.38 95 LYS A O 1
ATOM 721 N N . LYS A 1 96 ? -0.303 5.664 14.277 1.00 97.94 96 LYS A N 1
ATOM 722 C CA . LYS A 1 96 ? -0.362 6.834 15.165 1.00 97.94 96 LYS A CA 1
ATOM 723 C C . LYS A 1 96 ? -1.643 7.648 14.985 1.00 97.94 96 LYS A C 1
ATOM 725 O O . LYS A 1 96 ? -2.237 8.061 15.975 1.00 97.94 96 LYS A O 1
ATOM 730 N N . TYR A 1 97 ? -2.042 7.908 13.742 1.00 97.00 97 TYR A N 1
ATOM 731 C CA . TYR A 1 97 ? -3.125 8.849 13.443 1.00 97.00 97 TYR A CA 1
ATOM 732 C C . TYR A 1 97 ? -4.487 8.181 13.234 1.00 97.00 97 TYR A C 1
ATOM 734 O O . TYR A 1 97 ? -5.512 8.823 13.443 1.00 97.00 97 TYR A O 1
ATOM 742 N N . LEU A 1 98 ? -4.518 6.904 12.843 1.00 95.06 98 LEU A N 1
ATOM 743 C CA . LEU A 1 98 ? -5.748 6.180 12.501 1.00 95.06 98 LEU A CA 1
ATOM 744 C C . LEU A 1 98 ? -6.053 5.010 13.446 1.00 95.06 98 LEU A C 1
ATOM 746 O O . LEU A 1 98 ? -7.093 4.369 13.281 1.00 95.06 98 LEU A O 1
ATOM 750 N N . ASN A 1 99 ? -5.182 4.747 14.429 1.00 94.50 99 ASN A N 1
ATOM 751 C CA . ASN A 1 99 ? -5.335 3.696 15.440 1.00 94.50 99 ASN A CA 1
ATOM 752 C C . ASN A 1 99 ? -5.601 2.301 14.836 1.00 94.50 99 ASN A C 1
ATOM 754 O O . ASN A 1 99 ? -6.498 1.575 15.267 1.00 94.50 99 ASN A O 1
ATOM 758 N N . ILE A 1 100 ? -4.844 1.952 13.793 1.00 96.75 100 ILE A N 1
ATOM 759 C CA . ILE A 1 100 ? -4.869 0.613 13.193 1.00 96.75 100 ILE A CA 1
ATOM 760 C C . ILE A 1 100 ? -4.008 -0.372 14.000 1.00 96.75 100 ILE A C 1
ATOM 762 O O . ILE A 1 100 ? -2.955 -0.018 14.530 1.00 96.75 100 ILE A O 1
ATOM 766 N N . GLU A 1 101 ? -4.444 -1.627 14.063 1.00 97.56 101 GLU A N 1
ATOM 767 C CA . GLU A 1 101 ? -3.752 -2.741 14.728 1.00 97.56 101 GLU A CA 1
ATOM 768 C C . GLU A 1 101 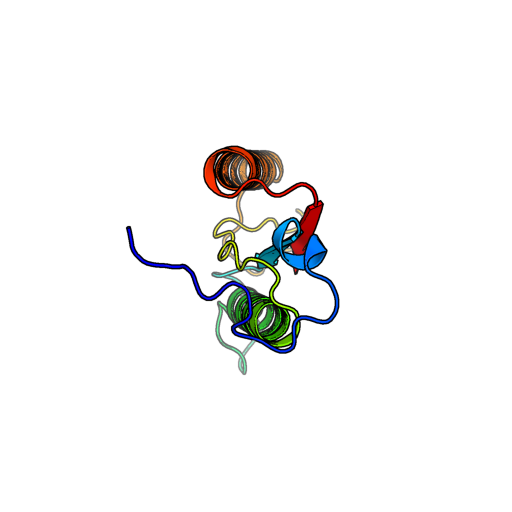? -3.198 -3.762 13.726 1.00 97.56 101 GLU A C 1
ATOM 770 O O . GLU A 1 101 ? -2.246 -4.477 14.034 1.00 97.56 101 GLU A O 1
ATOM 775 N N . LYS A 1 102 ? -3.799 -3.842 12.533 1.00 97.62 102 LYS A N 1
ATOM 776 C CA . LYS A 1 102 ? -3.435 -4.784 11.468 1.00 97.62 102 LYS A CA 1
ATOM 777 C C . LYS A 1 102 ? -3.477 -4.091 10.112 1.00 97.62 102 LYS A C 1
ATOM 779 O O . LYS A 1 102 ? -4.217 -3.123 9.931 1.00 97.62 102 LYS A O 1
ATOM 784 N N . VAL A 1 103 ? -2.704 -4.611 9.166 1.00 98.12 103 VAL A N 1
ATOM 785 C CA . VAL A 1 103 ? -2.614 -4.091 7.799 1.00 98.12 103 VAL A CA 1
ATOM 786 C C . VAL A 1 103 ? -2.688 -5.245 6.811 1.00 98.12 103 VAL A C 1
ATOM 788 O O . VAL A 1 103 ? -2.080 -6.288 7.040 1.00 98.12 103 VAL A O 1
ATOM 791 N N . VAL A 1 104 ? -3.415 -5.032 5.720 1.00 98.19 104 VAL A N 1
ATOM 792 C CA . VAL A 1 104 ? -3.321 -5.824 4.494 1.00 98.19 104 VAL A CA 1
ATOM 793 C C . VAL A 1 104 ? -2.567 -4.982 3.470 1.00 98.19 104 VAL A C 1
ATOM 795 O O . VAL A 1 104 ? -2.960 -3.844 3.207 1.00 98.19 104 VAL A O 1
ATOM 798 N N . ILE A 1 105 ? -1.478 -5.527 2.937 1.00 97.88 105 ILE A N 1
ATOM 799 C CA . ILE A 1 105 ? -0.763 -4.954 1.795 1.00 97.88 105 ILE A CA 1
ATOM 800 C C . ILE A 1 105 ? -1.279 -5.698 0.565 1.00 97.88 105 ILE A C 1
ATOM 802 O O . ILE A 1 105 ? -1.268 -6.931 0.564 1.00 97.88 105 ILE A O 1
ATOM 806 N N . VAL A 1 106 ? -1.806 -4.944 -0.395 1.00 95.94 106 VAL A N 1
ATOM 807 C CA . VAL A 1 106 ? -2.395 -5.434 -1.649 1.00 95.94 106 VAL A CA 1
ATOM 808 C C . VAL A 1 106 ? -1.435 -5.169 -2.785 1.00 95.94 106 VAL A C 1
ATOM 810 O O . VAL A 1 106 ? -1.015 -3.993 -2.890 1.00 95.94 106 VAL A O 1
#

Radius of gyration: 15.89 Å; Cα contacts (8 Å, |Δi|>4): 168; chains: 1; bounding box: 40×28×42 Å